Protein AF-A0A932LJU2-F1 (afdb_monomer)

Radius of gyration: 35.84 Å; Cα contacts (8 Å, |Δi|>4): 52; chains: 1; bounding box: 88×57×82 Å

pLDDT: mean 80.34, std 20.14, range [32.31, 98.06]

Nearest PDB structures (foldseek):
  8qbr-assembly1_A  TM=5.226E-01  e=3.473E+00  Nostoc punctiforme

Sequence (160 aa):
MRRYLILLACACLIPQLGCTERQPVEQRTRDVESSGEQVRREAGEAAEATDRYVAEKSEEFKADLKRKLDELDVSIEKLKARAHELKEEARPEWERQMARLDEARQRARQELAELRSASREAWQDAKPSLDAAWENVRQAYDDAAKHFEGTPSDKPNRAP

Secondary structure (DSSP, 8-state):
------------------------HHHHHHHHHHHHHHHHHHHHHHHHHHHHHHHHHHHHHHHHHHHHHHHHHHHHHHHHHGGGGS-TTTHHHHHHHHHHHHHHHHHHHHHHHHTTT--HHHHHHHHHHHHHHHHHHHHHHHHHHGGGS-----------

Mean predicted aligned error: 13.02 Å

Foldseek 3Di:
DDDDDDDDDDDPDDDDDDDDPDDPPVVVVVVVVVVVVVVVVVVVVVVVVVQVVLVVVLVVVLVVVVVVLVVVVVVLVVLVVCLVVFDPVCNVVLVVLSVQLVVLSVVLVVLSVVCPPDGSVRSVVSVVVSVVSVVSNVVSSVSSCCSVPPDDDDDPPPDD

Solvent-accessible surface area (backbone atoms only — not comparable to full-atom values): 9596 Å² total; per-residue (Å²): 140,82,75,94,80,79,93,80,85,86,85,78,89,79,82,93,82,78,93,72,87,75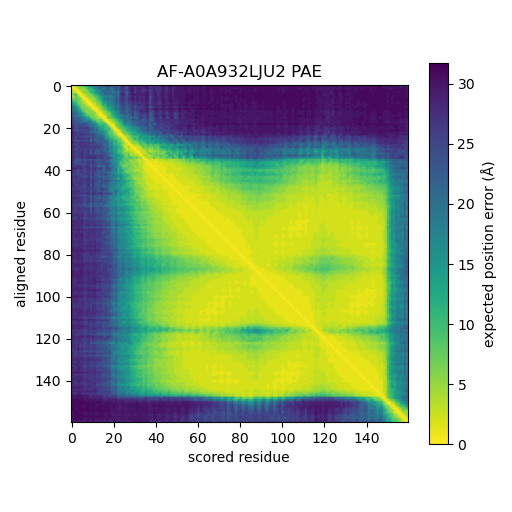,69,59,70,74,57,58,53,51,54,52,50,52,49,50,52,48,52,53,48,54,52,48,54,53,50,52,51,50,49,52,51,52,53,52,54,49,52,52,51,53,53,51,51,52,51,52,54,57,54,46,52,57,51,50,52,54,54,60,70,47,54,80,77,50,54,79,87,51,44,68,58,42,52,52,28,48,52,51,24,50,53,30,45,52,52,35,54,48,55,54,58,71,52,72,79,49,53,72,67,56,43,66,70,42,47,64,56,49,53,50,31,47,50,48,25,52,49,28,45,53,59,37,49,46,78,79,48,88,78,83,86,80,78,81,80,79,73,133

Structure (mmCIF, N/CA/C/O backbone):
data_AF-A0A932LJU2-F1
#
_entry.id   AF-A0A932LJU2-F1
#
loop_
_atom_site.group_PDB
_atom_site.id
_atom_site.type_symbol
_atom_site.label_atom_id
_atom_site.label_alt_id
_atom_site.label_comp_id
_atom_site.label_asym_id
_atom_site.label_entity_id
_atom_site.label_seq_id
_atom_site.pdbx_PDB_ins_code
_atom_site.Cartn_x
_atom_site.Cartn_y
_atom_site.Cartn_z
_atom_site.occupancy
_atom_site.B_iso_or_equiv
_atom_site.auth_seq_id
_atom_site.auth_comp_id
_atom_site.auth_asym_id
_atom_site.auth_atom_id
_atom_site.pdbx_PDB_model_num
ATOM 1 N N . MET A 1 1 ? 60.980 -47.407 -43.918 1.00 44.72 1 MET A N 1
ATOM 2 C CA . MET A 1 1 ? 61.305 -47.748 -45.327 1.00 44.72 1 MET A CA 1
ATOM 3 C C . MET A 1 1 ? 60.252 -47.071 -46.203 1.00 44.72 1 MET A C 1
ATOM 5 O O . MET A 1 1 ? 59.096 -47.367 -45.987 1.00 44.72 1 MET A O 1
ATOM 9 N N . ARG A 1 2 ? 60.503 -46.118 -47.105 1.00 45.81 2 ARG A N 1
ATOM 10 C CA . ARG A 1 2 ? 61.692 -45.740 -47.878 1.00 45.81 2 ARG A CA 1
ATOM 11 C C . ARG A 1 2 ? 61.738 -44.202 -48.061 1.00 45.81 2 ARG A C 1
ATOM 13 O O . ARG A 1 2 ? 60.812 -43.645 -48.625 1.00 45.81 2 ARG A O 1
ATOM 20 N N . ARG A 1 3 ? 62.877 -43.609 -47.668 1.00 46.66 3 ARG A N 1
ATOM 21 C CA . ARG A 1 3 ? 63.665 -42.607 -48.424 1.00 46.66 3 ARG A CA 1
ATOM 22 C C . ARG A 1 3 ? 62.986 -41.243 -48.662 1.00 46.66 3 ARG A C 1
ATOM 24 O O . ARG A 1 3 ? 62.366 -41.031 -49.688 1.00 46.66 3 ARG A O 1
ATOM 31 N N . TYR A 1 4 ? 63.078 -40.299 -47.724 1.00 50.34 4 TYR A N 1
ATOM 32 C CA . TYR A 1 4 ? 64.153 -39.284 -47.713 1.00 50.34 4 TYR A CA 1
ATOM 33 C C . TYR A 1 4 ? 65.395 -39.637 -48.542 1.00 50.34 4 TYR A C 1
ATOM 35 O O . TYR A 1 4 ? 66.152 -40.527 -48.163 1.00 50.34 4 TYR A O 1
ATOM 43 N N . LEU A 1 5 ? 65.546 -38.943 -49.672 1.00 47.66 5 LEU A N 1
ATOM 44 C CA . LEU A 1 5 ? 66.719 -38.771 -50.549 1.00 47.66 5 LEU A CA 1
ATOM 45 C C . LEU A 1 5 ? 66.115 -38.172 -51.835 1.00 47.66 5 LEU A C 1
ATOM 47 O O . LEU A 1 5 ? 65.472 -38.890 -52.585 1.00 47.66 5 LEU A O 1
ATOM 51 N N . ILE A 1 6 ? 66.158 -36.870 -52.107 1.00 51.06 6 ILE A N 1
ATOM 52 C CA . ILE A 1 6 ? 67.366 -36.079 -52.339 1.00 51.06 6 ILE A CA 1
ATOM 53 C C . ILE A 1 6 ? 67.025 -34.595 -52.123 1.00 51.06 6 ILE A C 1
ATOM 55 O O . ILE A 1 6 ? 66.173 -34.022 -52.795 1.00 51.06 6 ILE A O 1
ATOM 59 N N . LEU A 1 7 ? 67.735 -33.996 -51.170 1.00 46.72 7 LEU A N 1
ATOM 60 C CA . LEU A 1 7 ? 68.087 -32.583 -51.151 1.00 46.72 7 LEU A CA 1
ATOM 61 C C . LEU A 1 7 ? 68.984 -32.290 -52.359 1.00 46.72 7 LEU A C 1
ATOM 63 O O . LEU A 1 7 ? 70.039 -32.911 -52.465 1.00 46.72 7 LEU A O 1
ATOM 67 N N . LEU A 1 8 ? 68.628 -31.323 -53.208 1.00 48.16 8 LEU A N 1
ATOM 68 C CA . LEU A 1 8 ? 69.620 -30.505 -53.917 1.00 48.16 8 LEU A CA 1
ATOM 69 C C . LEU A 1 8 ? 68.994 -29.207 -54.453 1.00 48.16 8 LEU A C 1
ATOM 71 O O . LEU A 1 8 ? 68.360 -29.171 -55.498 1.00 48.16 8 LEU A O 1
ATOM 75 N N . ALA A 1 9 ? 69.232 -28.152 -53.672 1.00 51.56 9 ALA A N 1
ATOM 76 C CA . ALA A 1 9 ? 69.546 -26.796 -54.112 1.00 51.56 9 ALA A CA 1
ATOM 77 C C . ALA A 1 9 ? 68.526 -26.033 -54.980 1.00 51.56 9 ALA A C 1
ATOM 79 O O . ALA A 1 9 ? 68.681 -25.905 -56.187 1.00 51.56 9 ALA A O 1
ATOM 80 N N . CYS A 1 10 ? 67.630 -25.309 -54.310 1.00 43.12 10 CYS A N 1
ATOM 81 C CA . CYS A 1 10 ? 67.445 -23.896 -54.640 1.00 43.12 10 CYS A CA 1
ATOM 82 C C . CYS A 1 10 ? 67.493 -23.104 -53.332 1.00 43.12 10 CYS A C 1
ATOM 84 O O . CYS A 1 10 ? 66.494 -22.886 -52.651 1.00 43.12 10 CYS A O 1
ATOM 86 N N . ALA A 1 11 ? 68.719 -22.776 -52.932 1.00 53.53 11 ALA A N 1
ATOM 87 C CA . ALA A 1 11 ? 68.999 -21.877 -51.833 1.00 53.53 11 ALA A CA 1
ATOM 88 C C . ALA A 1 11 ? 68.601 -20.451 -52.242 1.00 53.53 11 ALA A C 1
ATOM 90 O O . ALA A 1 11 ? 69.363 -19.759 -52.908 1.00 53.53 11 ALA A O 1
ATOM 91 N N . CYS A 1 12 ? 67.426 -20.004 -51.808 1.00 45.47 12 CYS A N 1
ATOM 92 C CA . CYS A 1 12 ? 67.188 -18.594 -51.520 1.00 45.47 12 CYS A CA 1
ATOM 93 C C . CYS A 1 12 ? 67.021 -18.459 -50.005 1.00 45.47 12 CYS A C 1
ATOM 95 O O . CYS A 1 12 ? 65.937 -18.609 -49.450 1.00 45.47 12 CYS A O 1
ATOM 97 N N . LEU A 1 13 ? 68.152 -18.222 -49.344 1.00 58.72 13 LEU A N 1
ATOM 98 C CA . LEU A 1 13 ? 68.242 -17.668 -47.999 1.00 58.72 13 LEU A CA 1
ATOM 99 C C . LEU A 1 13 ? 67.616 -16.266 -47.982 1.00 58.72 13 LEU A C 1
ATOM 101 O O . LEU A 1 13 ? 68.233 -15.362 -48.533 1.00 58.72 13 LEU A O 1
ATOM 105 N N . ILE A 1 14 ? 66.479 -16.075 -47.303 1.00 63.41 14 ILE A N 1
ATOM 106 C CA . ILE A 1 14 ? 66.137 -14.842 -46.558 1.00 63.41 14 ILE A CA 1
ATOM 107 C C . ILE A 1 14 ? 65.363 -15.269 -45.281 1.00 63.41 14 ILE A C 1
ATOM 109 O O . ILE A 1 14 ? 64.568 -16.208 -45.355 1.00 63.41 14 ILE A O 1
ATOM 113 N N . PRO A 1 15 ? 65.646 -14.683 -44.097 1.00 47.41 15 PRO A N 1
ATOM 114 C CA . PRO A 1 15 ? 65.428 -15.305 -42.791 1.00 47.41 15 PRO A CA 1
ATOM 115 C C . PRO A 1 15 ? 64.043 -15.039 -42.169 1.00 47.41 15 PRO A C 1
ATOM 117 O O . PRO A 1 15 ? 63.260 -14.221 -42.637 1.00 47.41 15 PRO A O 1
ATOM 120 N N . GLN A 1 16 ? 63.783 -15.763 -41.077 1.00 64.19 16 GLN A N 1
ATOM 121 C CA . GLN A 1 16 ? 62.634 -15.697 -40.165 1.00 64.19 16 GLN A CA 1
ATOM 122 C C . GLN A 1 16 ? 62.130 -14.276 -39.852 1.00 64.19 16 GLN A C 1
ATOM 124 O O . GLN A 1 16 ? 62.909 -13.461 -39.366 1.00 64.19 16 GLN A O 1
ATOM 129 N N . LEU A 1 17 ? 60.819 -14.044 -40.013 1.00 54.31 17 LEU A N 1
ATOM 130 C CA . LEU A 1 17 ? 59.936 -13.301 -39.093 1.00 54.31 17 LEU A CA 1
ATOM 131 C C . LEU A 1 17 ? 58.520 -13.214 -39.691 1.00 54.31 17 LEU A C 1
ATOM 133 O O . LEU A 1 17 ? 58.327 -12.633 -40.753 1.00 54.31 17 LEU A O 1
ATOM 137 N N . GLY A 1 18 ? 57.526 -13.734 -38.968 1.00 42.31 18 GLY A N 1
ATOM 138 C CA . GLY A 1 18 ? 56.131 -13.320 -39.134 1.00 42.31 18 GLY A CA 1
ATOM 139 C C . GLY A 1 18 ? 55.165 -14.408 -39.593 1.00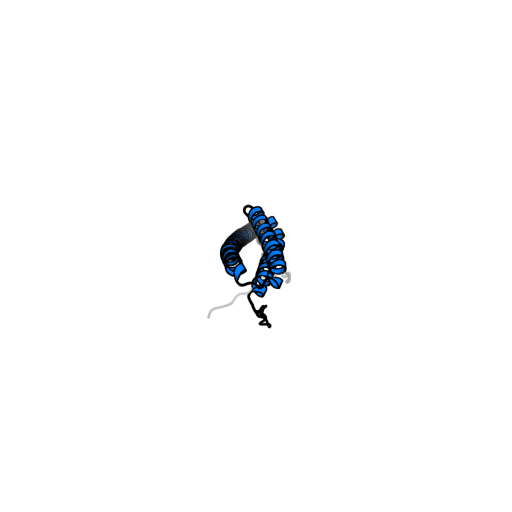 42.31 18 GLY A C 1
ATOM 140 O O . GLY A 1 18 ? 54.862 -14.533 -40.775 1.00 42.31 18 GLY A O 1
ATOM 141 N N . CYS A 1 19 ? 54.577 -15.113 -38.626 1.00 56.75 19 CYS A N 1
ATOM 142 C CA . CYS A 1 19 ? 53.225 -15.639 -38.772 1.00 56.75 19 CYS A CA 1
ATOM 143 C C . CYS A 1 19 ? 52.280 -14.478 -39.103 1.00 56.75 19 CYS A C 1
ATOM 145 O O . CYS A 1 19 ? 52.224 -13.516 -38.340 1.00 56.75 19 CYS A O 1
ATOM 147 N N . THR A 1 20 ? 51.528 -14.564 -40.194 1.00 47.41 20 THR A N 1
ATOM 148 C CA . THR A 1 20 ? 50.127 -14.122 -40.291 1.00 47.41 20 THR A CA 1
ATOM 149 C C . THR A 1 20 ? 49.687 -14.368 -41.722 1.00 47.41 20 THR A C 1
ATOM 151 O O . THR A 1 20 ? 50.000 -13.608 -42.639 1.00 47.41 20 THR A O 1
ATOM 154 N N . GLU A 1 21 ? 48.944 -15.453 -41.894 1.00 50.19 21 GLU A N 1
ATOM 155 C CA . GLU A 1 21 ? 48.053 -15.648 -43.025 1.00 50.19 21 GLU A CA 1
ATOM 156 C C . GLU A 1 21 ? 47.023 -14.513 -42.966 1.00 50.19 21 GLU A C 1
ATOM 158 O O . GLU A 1 21 ? 46.119 -14.500 -42.128 1.00 50.19 21 GLU A O 1
ATOM 163 N N . ARG A 1 22 ? 47.236 -13.458 -43.760 1.00 47.72 22 ARG A N 1
ATOM 164 C CA . ARG A 1 22 ? 46.257 -12.378 -43.886 1.00 47.72 22 ARG A CA 1
ATOM 165 C C . ARG A 1 22 ? 45.064 -12.952 -44.637 1.00 47.72 22 ARG A C 1
ATOM 167 O O . ARG A 1 22 ? 45.113 -13.069 -45.859 1.00 47.72 22 ARG A O 1
ATOM 174 N N . GLN A 1 23 ? 44.002 -13.289 -43.908 1.00 54.16 23 GLN A N 1
ATOM 175 C CA . GLN A 1 23 ? 42.684 -13.450 -44.512 1.00 54.16 23 GLN A CA 1
ATOM 176 C C . GLN A 1 23 ? 42.362 -12.200 -45.353 1.00 54.16 23 GLN A C 1
ATOM 178 O O . GLN A 1 23 ? 42.738 -11.089 -44.948 1.00 54.16 23 GLN A O 1
ATOM 183 N N . PRO A 1 24 ? 41.700 -12.352 -46.514 1.00 47.56 24 PRO A N 1
ATOM 184 C CA . PRO A 1 24 ? 41.313 -11.228 -47.354 1.00 47.56 24 PRO A CA 1
ATOM 185 C C . PRO A 1 24 ? 40.567 -10.192 -46.511 1.00 47.56 24 PRO A C 1
ATOM 187 O O . PRO A 1 24 ? 39.624 -10.532 -45.794 1.00 47.56 24 PRO A O 1
ATOM 190 N N . VAL A 1 25 ? 40.991 -8.926 -46.592 1.00 51.12 25 VAL A N 1
ATOM 191 C CA . VAL A 1 25 ? 40.411 -7.803 -45.829 1.00 51.12 25 VAL A CA 1
ATOM 192 C C . VAL A 1 25 ? 38.886 -7.733 -46.001 1.00 51.12 25 VAL A C 1
ATOM 194 O O . VAL A 1 25 ? 38.197 -7.369 -45.060 1.00 51.12 25 VAL A O 1
ATOM 197 N N . GLU A 1 26 ? 38.368 -8.182 -47.147 1.00 44.31 26 GLU A N 1
ATOM 198 C CA . GLU A 1 26 ? 36.941 -8.221 -47.493 1.00 44.31 26 GLU A CA 1
ATOM 199 C C . GLU A 1 26 ? 36.108 -9.276 -46.727 1.00 44.31 26 GLU A C 1
ATOM 201 O O . GLU A 1 26 ? 34.915 -9.075 -46.504 1.00 44.31 26 GLU A O 1
ATOM 206 N N . GLN A 1 27 ? 36.710 -10.398 -46.301 1.00 49.69 27 GLN A N 1
ATOM 207 C CA . GLN A 1 27 ? 36.033 -11.396 -45.454 1.00 49.69 27 GLN A CA 1
ATOM 208 C C . GLN A 1 27 ? 36.001 -10.925 -43.996 1.00 49.69 27 GLN A C 1
ATOM 210 O O . GLN A 1 27 ? 34.947 -10.913 -43.367 1.00 49.69 27 GLN A O 1
ATOM 215 N N . ARG A 1 28 ? 37.129 -10.398 -43.502 1.00 47.28 28 ARG A N 1
ATOM 216 C CA . ARG A 1 28 ? 37.255 -9.885 -42.130 1.00 47.28 28 ARG A CA 1
ATOM 217 C C . ARG A 1 28 ? 36.329 -8.700 -41.840 1.00 47.28 28 ARG A C 1
ATOM 219 O O . ARG A 1 28 ? 35.858 -8.562 -40.716 1.00 47.28 28 ARG A O 1
ATOM 226 N N . THR A 1 29 ? 36.064 -7.839 -42.824 1.00 46.16 29 THR A N 1
ATOM 227 C CA . THR A 1 29 ? 35.109 -6.727 -42.673 1.00 46.16 29 THR A CA 1
ATOM 228 C C . THR A 1 29 ? 33.665 -7.210 -42.549 1.00 46.16 29 THR A C 1
ATOM 230 O O . THR A 1 29 ? 32.908 -6.641 -41.771 1.00 46.16 29 THR A O 1
ATOM 233 N N . ARG A 1 30 ? 33.301 -8.292 -43.247 1.00 51.38 30 ARG A N 1
ATOM 234 C CA . ARG A 1 30 ? 31.951 -8.876 -43.226 1.00 51.38 30 ARG A CA 1
ATOM 235 C C . ARG A 1 30 ? 31.664 -9.611 -41.909 1.00 51.38 30 ARG A C 1
ATOM 237 O O . ARG A 1 30 ? 30.550 -9.549 -41.393 1.00 51.38 30 ARG A O 1
ATOM 244 N N . ASP A 1 31 ? 32.685 -10.242 -41.332 1.00 56.75 31 ASP A N 1
ATOM 245 C CA . ASP A 1 31 ? 32.592 -10.923 -40.032 1.00 56.75 31 ASP A CA 1
ATOM 246 C C . ASP A 1 31 ? 32.448 -9.929 -38.865 1.00 56.75 31 ASP A C 1
ATOM 248 O O . ASP A 1 31 ? 31.709 -10.179 -37.918 1.00 56.75 31 ASP A O 1
ATOM 252 N N . VAL A 1 32 ? 33.110 -8.767 -38.935 1.00 63.62 32 VAL A N 1
ATOM 253 C CA . VAL A 1 32 ? 32.973 -7.699 -37.925 1.00 63.62 32 VAL A CA 1
ATOM 254 C C . VAL A 1 32 ? 31.624 -6.982 -38.035 1.00 63.62 32 VAL A C 1
ATOM 256 O O . VAL A 1 32 ? 31.024 -6.664 -37.010 1.00 63.62 32 VAL A O 1
ATOM 259 N N . GLU A 1 33 ? 31.128 -6.743 -39.250 1.00 60.47 33 GLU A N 1
ATOM 260 C CA . GLU A 1 33 ? 29.816 -6.123 -39.476 1.00 60.47 33 GLU A CA 1
ATOM 261 C C . GLU A 1 33 ? 28.672 -7.034 -39.001 1.00 60.47 33 GLU A C 1
ATOM 263 O O . GLU A 1 33 ? 27.856 -6.609 -38.183 1.00 60.47 33 GLU A O 1
ATOM 268 N N . SER A 1 34 ? 28.686 -8.314 -39.392 1.00 62.62 34 SER A N 1
ATOM 269 C CA . SER A 1 34 ? 27.702 -9.309 -38.933 1.00 62.62 34 SER A CA 1
ATOM 270 C C . SER A 1 34 ? 27.791 -9.597 -37.428 1.00 62.62 34 SER A C 1
ATOM 272 O O . SER A 1 34 ? 26.762 -9.740 -36.766 1.00 62.62 34 SER A O 1
ATOM 274 N N . SER A 1 35 ? 28.996 -9.595 -36.846 1.00 78.62 35 SER A N 1
ATOM 275 C CA . SER A 1 35 ? 29.179 -9.671 -35.390 1.00 78.62 35 SER A CA 1
ATOM 276 C C . SER A 1 35 ? 28.619 -8.431 -34.678 1.00 78.62 35 SER A C 1
ATOM 278 O O . SER A 1 35 ? 27.990 -8.554 -33.627 1.00 78.62 35 SER A O 1
ATOM 280 N N . GLY A 1 36 ? 28.779 -7.237 -35.257 1.00 85.44 36 GLY A N 1
ATOM 281 C CA . GLY A 1 36 ? 28.204 -6.002 -34.725 1.00 85.44 36 GLY A CA 1
ATOM 282 C C . GLY A 1 36 ? 26.673 -5.992 -34.754 1.00 85.44 36 GLY A C 1
ATOM 283 O O . GLY A 1 36 ? 26.046 -5.582 -33.776 1.00 85.44 36 GLY A O 1
ATOM 284 N N . GLU A 1 37 ? 26.060 -6.463 -35.841 1.00 85.31 37 GLU A N 1
ATOM 285 C CA . GLU A 1 37 ? 24.604 -6.633 -35.941 1.00 85.31 37 GLU A CA 1
ATOM 286 C C . GLU A 1 37 ? 24.077 -7.656 -34.931 1.00 85.31 37 GLU A C 1
ATOM 288 O O . GLU A 1 37 ? 23.071 -7.396 -34.267 1.00 85.31 37 GLU A O 1
ATOM 293 N N . GLN A 1 38 ? 24.781 -8.778 -34.754 1.00 85.38 38 GLN A N 1
ATOM 294 C CA . GLN A 1 38 ? 24.422 -9.795 -33.768 1.00 85.38 38 GLN A CA 1
ATOM 295 C C . GLN A 1 38 ? 24.451 -9.235 -32.342 1.00 85.38 38 GLN A C 1
ATOM 297 O O . GLN A 1 38 ? 23.475 -9.392 -31.614 1.00 85.38 38 GLN A O 1
ATOM 302 N N . VAL A 1 39 ? 25.509 -8.514 -31.958 1.00 87.88 39 VAL A N 1
ATOM 303 C CA . VAL A 1 39 ? 25.594 -7.886 -30.628 1.00 87.88 39 VAL A CA 1
ATOM 304 C C . VAL A 1 39 ? 24.470 -6.870 -30.420 1.00 87.88 39 VAL A C 1
ATOM 306 O O . VAL A 1 39 ? 23.873 -6.830 -29.348 1.00 87.88 39 VAL A O 1
ATOM 309 N N . ARG A 1 40 ? 24.140 -6.054 -31.432 1.00 89.31 40 ARG A N 1
ATOM 310 C CA . ARG A 1 40 ? 23.022 -5.095 -31.342 1.00 89.31 40 ARG A CA 1
ATOM 311 C C . ARG A 1 40 ? 21.681 -5.797 -31.173 1.00 89.31 40 ARG A C 1
ATOM 313 O O . ARG A 1 40 ? 20.853 -5.332 -30.393 1.00 89.31 40 ARG A O 1
ATOM 320 N N . ARG A 1 41 ? 21.476 -6.900 -31.891 1.00 92.44 41 ARG A N 1
ATOM 321 C CA . ARG A 1 41 ? 20.269 -7.716 -31.794 1.00 92.44 41 ARG A CA 1
ATOM 322 C C . ARG A 1 41 ? 20.146 -8.360 -30.418 1.00 92.44 41 ARG A C 1
ATOM 324 O O . ARG A 1 41 ? 19.122 -8.181 -29.773 1.00 92.44 41 ARG A O 1
ATOM 331 N N . GLU A 1 42 ? 21.187 -9.043 -29.953 1.00 91.56 42 GLU A N 1
ATOM 332 C CA . GLU A 1 42 ? 21.211 -9.671 -28.627 1.00 91.56 42 GLU A CA 1
ATOM 333 C C . GLU A 1 42 ? 21.019 -8.629 -27.515 1.00 91.56 42 GLU A C 1
ATOM 335 O O . GLU A 1 42 ? 20.258 -8.859 -26.577 1.00 91.56 42 GLU A O 1
ATOM 340 N N . ALA A 1 43 ? 21.631 -7.445 -27.644 1.00 91.50 43 ALA A N 1
ATOM 341 C CA . ALA A 1 43 ? 21.418 -6.339 -26.713 1.00 91.50 43 ALA A CA 1
ATOM 342 C C . ALA A 1 43 ? 19.959 -5.842 -26.712 1.00 91.50 43 ALA A C 1
ATOM 344 O O . ALA A 1 43 ? 19.412 -5.570 -25.643 1.00 91.50 43 ALA A O 1
ATOM 345 N N . GLY A 1 44 ? 19.319 -5.749 -27.884 1.00 94.50 44 GLY A N 1
ATOM 346 C CA . GLY A 1 44 ? 17.899 -5.405 -28.010 1.00 94.50 44 GLY A CA 1
ATOM 347 C C . GLY A 1 44 ? 16.984 -6.457 -27.381 1.00 94.50 44 GLY A C 1
ATOM 348 O O . GLY A 1 44 ? 16.146 -6.124 -26.548 1.00 94.50 44 GLY A O 1
ATOM 349 N N . GLU A 1 45 ? 17.202 -7.735 -27.693 1.00 92.88 45 GLU A N 1
ATOM 350 C CA . GLU A 1 45 ? 16.438 -8.856 -27.128 1.00 92.88 45 GLU A CA 1
ATOM 351 C C . GLU A 1 45 ? 16.580 -8.926 -25.595 1.00 92.88 45 GLU A C 1
ATOM 353 O O . GLU A 1 45 ? 15.599 -9.166 -24.885 1.00 92.88 45 GLU A O 1
ATOM 358 N N . ALA A 1 46 ? 17.777 -8.658 -25.061 1.00 91.94 46 ALA A N 1
ATOM 359 C CA . ALA A 1 46 ? 18.022 -8.585 -23.621 1.00 91.94 46 ALA A CA 1
ATOM 360 C C . ALA A 1 46 ? 17.302 -7.395 -22.954 1.00 91.94 46 ALA A C 1
ATOM 362 O O . ALA A 1 46 ? 16.742 -7.541 -21.858 1.00 91.94 46 ALA A O 1
ATOM 363 N N . ALA A 1 47 ? 17.270 -6.230 -23.610 1.00 92.75 47 ALA A N 1
ATOM 364 C CA . ALA A 1 47 ? 16.512 -5.072 -23.137 1.00 92.75 47 ALA A CA 1
ATOM 365 C C . ALA A 1 47 ? 15.001 -5.364 -23.116 1.00 92.75 47 ALA A C 1
ATOM 367 O O . ALA A 1 47 ? 14.349 -5.167 -22.089 1.00 92.75 47 ALA A O 1
ATOM 368 N N . GLU A 1 48 ? 14.466 -5.947 -24.192 1.00 91.31 48 GLU A N 1
ATOM 369 C CA . GLU A 1 48 ? 13.060 -6.352 -24.304 1.00 91.31 48 GLU A CA 1
ATOM 370 C C . GLU A 1 48 ? 12.668 -7.452 -23.304 1.00 91.31 48 GLU A C 1
ATOM 372 O O . GLU A 1 48 ? 11.546 -7.484 -22.790 1.00 91.31 48 GLU A O 1
ATOM 377 N N . ALA A 1 49 ? 13.569 -8.392 -23.010 1.00 93.88 49 ALA A N 1
ATOM 378 C CA . ALA A 1 49 ? 13.352 -9.394 -21.968 1.00 93.88 49 ALA A CA 1
ATOM 379 C C . ALA A 1 49 ? 13.243 -8.739 -20.582 1.00 93.88 49 ALA A C 1
ATOM 381 O O . ALA A 1 49 ? 12.351 -9.076 -19.803 1.00 93.88 49 ALA A O 1
ATOM 382 N N . THR A 1 50 ? 14.091 -7.747 -20.306 1.00 91.69 50 THR A N 1
ATOM 383 C CA . THR A 1 50 ? 14.028 -6.965 -19.065 1.00 91.69 50 THR A CA 1
ATOM 384 C C . THR A 1 50 ? 12.753 -6.115 -19.006 1.00 91.69 50 THR A C 1
ATOM 386 O O . THR A 1 50 ? 12.172 -5.955 -17.938 1.00 91.69 50 THR A O 1
ATOM 389 N N . ASP A 1 51 ? 12.282 -5.576 -20.137 1.00 90.19 51 ASP A N 1
ATOM 390 C CA . ASP A 1 51 ? 11.010 -4.829 -20.256 1.00 90.19 51 ASP A CA 1
ATOM 391 C C . ASP A 1 51 ? 9.837 -5.686 -19.830 1.00 90.19 51 ASP A C 1
ATOM 393 O O . ASP A 1 51 ? 9.080 -5.319 -18.930 1.00 90.19 51 ASP A O 1
ATOM 397 N N . ARG A 1 52 ? 9.750 -6.873 -20.429 1.00 91.06 52 ARG A N 1
ATOM 398 C CA . ARG A 1 52 ? 8.711 -7.848 -20.116 1.00 91.06 52 ARG A CA 1
ATOM 399 C C . ARG A 1 52 ? 8.761 -8.273 -18.656 1.00 91.06 52 ARG A C 1
ATOM 401 O O . ARG A 1 52 ? 7.718 -8.305 -18.015 1.00 91.06 52 ARG A O 1
ATOM 408 N N . TYR A 1 53 ? 9.953 -8.523 -18.117 1.00 90.31 53 TYR A N 1
ATOM 409 C CA . TYR A 1 53 ? 10.110 -8.885 -16.710 1.00 90.31 53 TYR A CA 1
ATOM 410 C C . TYR A 1 53 ? 9.632 -7.773 -15.765 1.00 90.31 53 TYR A C 1
ATOM 412 O O . TYR A 1 53 ? 8.884 -8.039 -14.827 1.00 90.31 53 TYR A O 1
ATOM 420 N N . VAL A 1 54 ? 10.021 -6.515 -16.006 1.00 91.62 54 VAL A N 1
ATOM 421 C CA . VAL A 1 54 ? 9.579 -5.399 -15.154 1.00 91.62 54 VAL A CA 1
ATOM 422 C C . VAL A 1 54 ? 8.073 -5.164 -15.284 1.00 91.62 54 VAL A C 1
ATOM 424 O O . VAL A 1 54 ? 7.428 -4.905 -14.271 1.00 91.62 54 VAL A O 1
ATOM 427 N N . ALA A 1 55 ? 7.505 -5.290 -16.487 1.00 91.06 55 ALA A N 1
ATOM 428 C CA . ALA A 1 55 ? 6.062 -5.194 -16.699 1.00 91.06 55 ALA A CA 1
ATOM 429 C C . ALA A 1 55 ? 5.297 -6.306 -15.960 1.00 91.06 55 ALA A C 1
ATOM 431 O O . ALA A 1 55 ? 4.328 -6.026 -15.266 1.00 91.06 55 ALA A O 1
ATOM 432 N N . GLU A 1 56 ? 5.758 -7.556 -16.032 1.00 92.50 56 GLU A N 1
ATOM 433 C CA . GLU A 1 56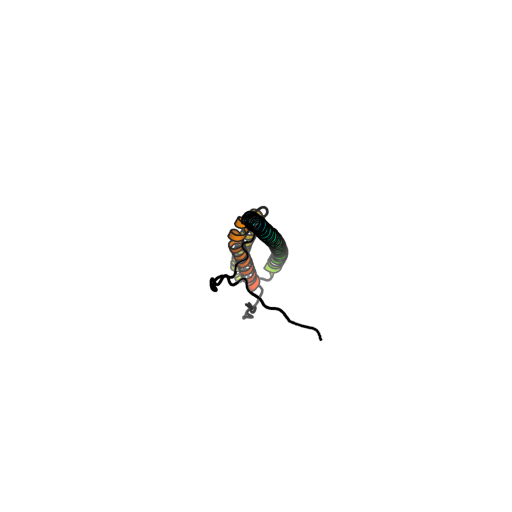 ? 5.159 -8.667 -15.283 1.00 92.50 56 GLU A CA 1
ATOM 434 C C . GLU A 1 56 ? 5.194 -8.401 -13.770 1.00 92.50 56 GLU A C 1
ATOM 436 O O . GLU A 1 56 ? 4.167 -8.474 -13.093 1.00 92.50 56 GLU A O 1
ATOM 441 N N . LYS A 1 57 ? 6.361 -8.018 -13.236 1.00 93.62 57 LYS A N 1
ATOM 442 C CA . LYS A 1 57 ? 6.529 -7.781 -11.796 1.00 93.62 57 LYS A CA 1
ATOM 443 C C . LYS A 1 57 ? 5.789 -6.552 -11.288 1.00 93.62 57 LYS A C 1
ATOM 445 O O . LYS A 1 57 ? 5.365 -6.544 -10.131 1.00 93.62 57 LYS A O 1
ATOM 450 N N . SER A 1 58 ? 5.607 -5.529 -12.118 1.00 93.56 58 SER A N 1
ATOM 451 C CA . SER A 1 58 ? 4.793 -4.374 -11.744 1.00 93.56 58 SER A CA 1
ATOM 452 C C . SER A 1 58 ? 3.310 -4.732 -11.663 1.00 93.56 58 SER A C 1
ATOM 454 O O . SER A 1 58 ? 2.652 -4.355 -10.695 1.00 93.56 58 SER A O 1
ATOM 456 N N . GLU A 1 59 ? 2.782 -5.505 -12.616 1.00 93.25 59 GLU A N 1
ATOM 457 C CA . GLU A 1 59 ? 1.391 -5.967 -12.573 1.00 93.25 59 GLU A CA 1
ATOM 458 C C . GLU A 1 59 ? 1.128 -6.895 -11.380 1.00 93.25 59 GLU A C 1
ATOM 460 O O . GLU A 1 59 ? 0.136 -6.706 -10.673 1.00 93.25 59 GLU A O 1
ATOM 465 N N . GLU A 1 60 ? 2.035 -7.836 -11.094 1.00 94.38 60 GLU A N 1
ATOM 466 C CA . GLU A 1 60 ? 1.956 -8.697 -9.904 1.00 94.38 60 GLU A CA 1
ATOM 467 C C . GLU A 1 60 ? 1.891 -7.872 -8.615 1.00 94.38 60 GLU A C 1
ATOM 469 O O . GLU A 1 60 ? 1.019 -8.095 -7.772 1.00 94.38 60 GLU A O 1
ATOM 474 N N . PHE A 1 61 ? 2.775 -6.880 -8.474 1.00 93.94 61 PHE A N 1
ATOM 475 C CA . PHE A 1 61 ? 2.780 -6.001 -7.310 1.00 93.94 61 PHE A CA 1
ATOM 476 C C . PHE A 1 61 ? 1.469 -5.214 -7.194 1.00 93.94 61 PHE A C 1
ATOM 478 O O . PHE A 1 61 ? 0.881 -5.148 -6.113 1.00 93.94 61 PHE A O 1
ATOM 485 N N . LYS A 1 62 ? 0.990 -4.612 -8.293 1.00 93.81 62 LYS A N 1
ATOM 486 C CA . LYS A 1 62 ? -0.260 -3.835 -8.302 1.00 93.81 62 LYS A CA 1
ATOM 487 C C . LYS A 1 62 ? -1.456 -4.702 -7.909 1.00 93.81 62 LYS A C 1
ATOM 489 O O . LYS A 1 62 ? -2.302 -4.261 -7.127 1.00 93.81 62 LYS A O 1
ATOM 494 N N . ALA A 1 63 ? -1.518 -5.932 -8.416 1.00 95.25 63 ALA A N 1
ATOM 495 C CA . ALA A 1 63 ? -2.560 -6.891 -8.073 1.00 95.25 63 ALA A CA 1
ATOM 496 C C . ALA A 1 63 ? -2.497 -7.305 -6.594 1.00 95.25 63 ALA A C 1
ATOM 498 O O . ALA A 1 63 ? -3.526 -7.313 -5.914 1.00 95.25 63 ALA A O 1
ATOM 499 N N . ASP A 1 64 ? -1.300 -7.594 -6.077 1.00 95.69 64 ASP A N 1
ATOM 500 C CA . ASP A 1 64 ? -1.099 -7.951 -4.672 1.00 95.69 64 ASP A CA 1
ATOM 501 C C . ASP A 1 64 ? -1.487 -6.807 -3.727 1.00 95.69 64 ASP A C 1
ATOM 503 O O . ASP A 1 64 ? -2.228 -7.016 -2.764 1.00 95.69 64 ASP A O 1
ATOM 507 N N . LEU A 1 65 ? -1.061 -5.578 -4.028 1.00 95.38 65 LEU A N 1
ATOM 508 C CA . LEU A 1 65 ? -1.419 -4.418 -3.221 1.00 95.38 65 LEU A CA 1
ATOM 509 C C . LEU A 1 65 ? -2.922 -4.134 -3.269 1.00 95.38 65 LEU A C 1
ATOM 511 O O . LEU A 1 65 ? -3.524 -3.850 -2.233 1.00 95.38 65 LEU A O 1
ATOM 515 N N . LYS A 1 66 ? -3.554 -4.260 -4.443 1.00 96.31 66 LYS A N 1
ATOM 516 C CA . LYS A 1 66 ? -5.011 -4.149 -4.559 1.00 96.31 66 LYS A CA 1
ATOM 517 C C . LYS A 1 66 ? -5.713 -5.153 -3.644 1.00 96.31 66 LYS A C 1
ATOM 519 O O . LYS A 1 66 ? -6.605 -4.763 -2.895 1.00 96.31 66 LYS A O 1
ATOM 524 N N . ARG A 1 67 ? -5.297 -6.422 -3.682 1.00 98.06 67 ARG A N 1
ATOM 525 C CA . ARG A 1 67 ? -5.852 -7.474 -2.822 1.00 98.06 67 ARG A CA 1
ATOM 526 C C . ARG A 1 67 ? -5.692 -7.122 -1.343 1.00 98.06 67 ARG A C 1
ATOM 528 O O . ARG A 1 67 ? -6.664 -7.199 -0.601 1.00 98.06 67 ARG A O 1
ATOM 535 N N . LYS A 1 68 ? -4.505 -6.678 -0.926 1.00 96.88 68 LYS A N 1
ATOM 536 C CA . LYS A 1 68 ? -4.232 -6.255 0.457 1.00 96.88 68 LYS A CA 1
ATOM 537 C C . LYS A 1 68 ? -5.104 -5.077 0.906 1.00 96.88 68 LYS A C 1
ATOM 539 O O . LYS A 1 68 ? -5.580 -5.079 2.036 1.00 96.88 68 LYS A O 1
ATOM 544 N N . LEU A 1 69 ? -5.343 -4.091 0.039 1.00 97.00 69 LEU A N 1
ATOM 545 C CA . LEU A 1 69 ? -6.251 -2.970 0.324 1.00 97.00 69 LEU A CA 1
ATOM 546 C C . LEU A 1 69 ? -7.711 -3.429 0.456 1.00 97.00 69 LEU A C 1
ATOM 548 O O . LEU A 1 69 ? -8.440 -2.922 1.304 1.00 97.00 69 LEU A O 1
ATOM 552 N N . ASP A 1 70 ? -8.136 -4.402 -0.347 1.00 97.31 70 ASP A N 1
ATOM 553 C CA . ASP A 1 70 ? -9.487 -4.959 -0.263 1.00 97.31 70 ASP A CA 1
ATOM 554 C C . ASP A 1 70 ? -9.652 -5.844 1.003 1.00 97.31 70 ASP A C 1
ATOM 556 O O . ASP A 1 70 ? -10.685 -5.797 1.671 1.00 97.31 70 ASP A O 1
ATOM 560 N N . GLU A 1 71 ? -8.616 -6.583 1.416 1.00 96.88 71 GLU A N 1
ATOM 561 C CA . GLU A 1 71 ? -8.570 -7.312 2.701 1.00 96.88 71 GLU A CA 1
ATOM 562 C C . GLU A 1 71 ? -8.559 -6.371 3.917 1.00 96.88 71 GLU A C 1
ATOM 564 O O . GLU A 1 71 ? -9.189 -6.646 4.949 1.00 96.88 71 GLU A O 1
ATOM 569 N N . LEU A 1 72 ? -7.863 -5.240 3.797 1.00 97.56 72 LEU A N 1
ATOM 570 C CA . LEU A 1 72 ? -7.848 -4.192 4.807 1.00 97.56 72 LEU A CA 1
ATOM 571 C C . LEU A 1 72 ? -9.250 -3.623 5.034 1.00 97.56 72 LEU A C 1
ATOM 573 O O . LEU A 1 72 ? -9.625 -3.426 6.185 1.00 97.56 72 LEU A O 1
ATOM 577 N N . ASP A 1 73 ? -10.041 -3.401 3.980 1.00 97.12 73 ASP A N 1
ATOM 578 C CA . ASP A 1 73 ? -11.412 -2.893 4.119 1.00 97.12 73 ASP A CA 1
ATOM 579 C C . ASP A 1 73 ? -12.266 -3.810 4.994 1.00 97.12 73 ASP A C 1
ATOM 581 O O . ASP A 1 73 ? -12.936 -3.349 5.917 1.00 97.12 73 ASP A O 1
ATOM 585 N N . VAL A 1 74 ? -12.176 -5.122 4.774 1.00 97.75 74 VAL A N 1
ATOM 586 C CA . VAL A 1 74 ? -12.871 -6.111 5.609 1.00 97.75 74 VAL A CA 1
ATOM 587 C C . VAL A 1 74 ? -12.401 -6.030 7.065 1.00 97.75 74 VAL A C 1
ATOM 589 O O . VAL A 1 74 ? -13.204 -6.148 7.993 1.00 97.75 74 VAL A O 1
ATOM 592 N N . SER A 1 75 ? -11.104 -5.829 7.284 1.00 95.00 75 SER A N 1
ATOM 593 C CA . SER A 1 75 ? -10.516 -5.730 8.624 1.00 95.00 75 SER A CA 1
ATOM 594 C C . SER A 1 75 ? -10.923 -4.436 9.339 1.00 95.00 75 SER A C 1
ATOM 596 O O . SER A 1 75 ? -11.233 -4.458 10.530 1.00 95.00 75 SER A O 1
ATOM 598 N N . ILE A 1 76 ? -11.021 -3.328 8.604 1.00 95.38 76 ILE A N 1
ATOM 599 C CA . ILE A 1 76 ? -11.545 -2.046 9.082 1.00 95.38 76 ILE A CA 1
ATOM 600 C C . ILE A 1 76 ? -13.000 -2.186 9.530 1.00 95.38 76 ILE A C 1
ATOM 602 O O . ILE A 1 76 ? -13.348 -1.723 10.615 1.00 95.38 76 ILE A O 1
ATOM 606 N N . GLU A 1 77 ? -13.849 -2.852 8.745 1.00 96.94 77 GLU A N 1
ATOM 607 C CA . GLU A 1 77 ? -15.249 -3.056 9.131 1.00 96.94 77 GLU A CA 1
ATOM 608 C C . GLU A 1 77 ? -15.374 -3.927 10.390 1.00 96.94 77 GLU A C 1
ATOM 610 O O . GLU A 1 77 ? -16.197 -3.641 11.262 1.00 96.94 77 GLU A O 1
ATOM 615 N N . LYS A 1 78 ? -14.495 -4.923 10.566 1.00 94.31 78 LYS A N 1
ATOM 616 C CA . LYS A 1 78 ? -14.413 -5.695 11.818 1.00 94.31 78 LYS A CA 1
ATOM 617 C C . LYS A 1 78 ? -14.005 -4.825 13.011 1.00 94.31 78 LYS A C 1
ATOM 619 O O . LYS A 1 78 ? -14.616 -4.946 14.070 1.00 94.31 78 LYS A O 1
ATOM 624 N N . LEU A 1 79 ? -13.009 -3.948 12.858 1.00 92.81 79 LEU A N 1
ATOM 625 C CA . LEU A 1 79 ? -12.599 -3.020 13.923 1.00 92.81 79 LEU A CA 1
ATOM 626 C C . LEU A 1 79 ? -13.736 -2.062 14.298 1.00 92.81 79 LEU A C 1
ATOM 628 O O . LEU A 1 79 ? -14.026 -1.886 15.480 1.00 92.81 79 LEU A O 1
ATOM 632 N N . LYS A 1 80 ? -14.429 -1.495 13.305 1.00 94.31 80 LYS A N 1
ATOM 633 C CA . LYS A 1 80 ? -15.586 -0.615 13.529 1.00 94.31 80 LYS A CA 1
ATOM 634 C C . LYS A 1 80 ? -16.726 -1.327 14.247 1.00 94.31 80 LYS A C 1
ATOM 636 O O . LYS A 1 80 ? -17.293 -0.770 15.181 1.00 94.31 80 LYS A O 1
ATOM 641 N N . ALA A 1 81 ? -17.040 -2.565 13.864 1.00 95.38 81 ALA A N 1
ATOM 642 C CA . ALA A 1 81 ? -18.085 -3.347 14.523 1.00 95.38 81 ALA A CA 1
ATOM 643 C C . ALA A 1 81 ? -17.785 -3.575 16.015 1.00 95.38 81 ALA A C 1
ATOM 645 O O . ALA A 1 81 ? -18.700 -3.585 16.839 1.00 95.38 81 ALA A O 1
ATOM 646 N N . ARG A 1 82 ? -16.503 -3.695 16.376 1.00 92.25 82 ARG A N 1
ATOM 647 C CA . ARG A 1 82 ? -16.041 -3.862 17.760 1.00 92.25 82 ARG A CA 1
ATOM 648 C C . ARG A 1 82 ? -15.940 -2.557 18.543 1.00 92.25 82 ARG A C 1
ATOM 650 O O . ARG A 1 82 ? -15.724 -2.611 19.744 1.00 92.25 82 ARG A O 1
ATOM 657 N N . ALA A 1 83 ? -16.160 -1.391 17.934 1.00 91.12 83 ALA A N 1
ATOM 658 C CA . ALA A 1 83 ? -16.026 -0.096 18.612 1.00 91.12 83 ALA A CA 1
ATOM 659 C C . ALA A 1 83 ? -16.906 0.046 19.870 1.00 91.12 83 ALA A C 1
ATOM 661 O O . ALA A 1 83 ? -16.610 0.851 20.752 1.00 91.12 83 ALA A O 1
ATOM 662 N N . HIS A 1 84 ? -17.981 -0.736 19.990 1.00 90.62 84 HIS A N 1
ATOM 663 C CA . HIS A 1 84 ? -18.809 -0.789 21.196 1.00 90.62 84 HIS A CA 1
ATOM 664 C C . HIS A 1 84 ? -18.086 -1.410 22.412 1.00 90.62 84 HIS A C 1
ATOM 666 O O . HIS A 1 84 ? -18.447 -1.087 23.538 1.00 90.62 84 HIS A O 1
ATOM 672 N N . GLU A 1 85 ? -17.057 -2.242 22.197 1.00 91.62 85 GLU A N 1
ATOM 673 C CA . GLU A 1 85 ? -16.209 -2.856 23.236 1.00 91.62 85 GLU A CA 1
ATOM 674 C C . GLU A 1 85 ? -15.233 -1.849 23.875 1.00 91.62 85 GLU A C 1
ATOM 676 O O . GLU A 1 85 ? -14.658 -2.123 24.931 1.00 91.62 85 GLU A O 1
ATOM 681 N N . LEU A 1 86 ? -15.022 -0.688 23.244 1.00 90.25 86 LEU A N 1
ATOM 682 C CA . LEU A 1 86 ? -14.113 0.340 23.743 1.00 90.25 86 LEU A CA 1
ATOM 683 C C . LEU A 1 86 ? -14.688 1.039 24.975 1.00 90.25 86 LEU A C 1
ATOM 685 O O . LEU A 1 86 ? -15.863 1.408 25.016 1.00 90.25 86 LEU A O 1
ATOM 689 N N . LYS A 1 87 ? -13.814 1.298 25.950 1.00 90.38 87 LYS A N 1
ATOM 690 C CA . LYS A 1 87 ? -14.114 2.203 27.064 1.00 90.38 87 LYS A CA 1
ATOM 691 C C . LYS A 1 87 ? -14.284 3.632 26.546 1.00 90.38 87 LYS A C 1
ATOM 693 O O . LYS A 1 87 ? -13.597 4.022 25.600 1.00 90.38 87 LYS A O 1
ATOM 698 N N . GLU A 1 88 ? -15.136 4.419 27.198 1.00 91.19 88 GLU A N 1
ATOM 699 C CA . GLU A 1 88 ? -15.423 5.808 26.808 1.00 91.19 88 GLU A CA 1
ATOM 700 C C . GLU A 1 88 ? -14.154 6.666 26.707 1.00 91.19 88 GLU A C 1
ATOM 702 O O . GLU A 1 88 ? -14.019 7.465 25.786 1.00 91.19 88 GLU A O 1
ATOM 707 N N . GLU A 1 89 ? -13.165 6.441 27.575 1.00 90.06 89 GLU A N 1
ATOM 708 C CA . GLU A 1 89 ? -11.904 7.190 27.565 1.00 90.06 89 GLU A CA 1
ATOM 709 C C . GLU A 1 89 ? -11.012 6.850 26.357 1.00 90.06 89 GLU A C 1
ATOM 711 O O . GLU A 1 89 ? -10.177 7.660 25.956 1.00 90.06 89 GLU A O 1
ATOM 716 N N . ALA A 1 90 ? -11.181 5.662 25.766 1.00 90.12 90 ALA A N 1
ATOM 717 C CA . ALA A 1 90 ? -10.413 5.203 24.610 1.00 90.12 90 ALA A CA 1
ATOM 718 C C . ALA A 1 90 ? -11.066 5.576 23.267 1.00 90.12 90 ALA A C 1
ATOM 720 O O . ALA A 1 90 ? -10.366 5.617 22.253 1.00 90.12 90 ALA A O 1
ATOM 721 N N . ARG A 1 91 ? -12.377 5.874 23.245 1.00 90.88 91 ARG A N 1
ATOM 722 C CA . ARG A 1 91 ? -13.118 6.201 22.012 1.00 90.88 91 ARG A CA 1
ATOM 723 C C . ARG A 1 91 ? -12.505 7.363 21.219 1.00 90.88 91 ARG A C 1
ATOM 725 O O . ARG A 1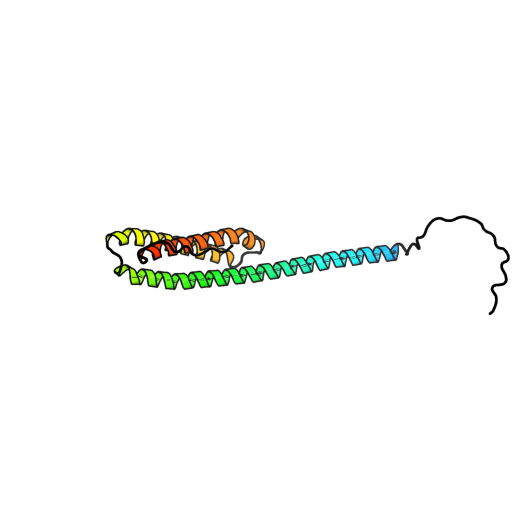 91 ? -12.289 7.173 20.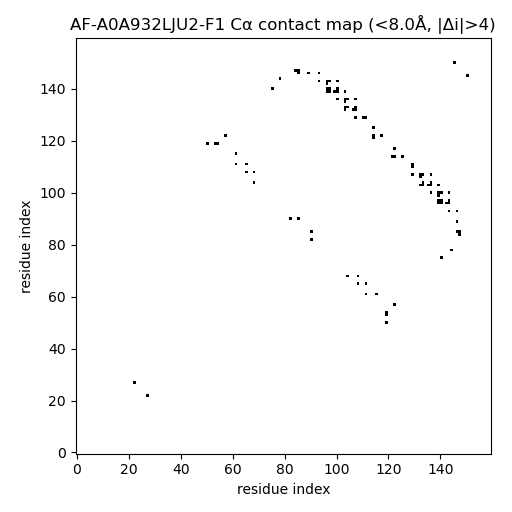025 1.00 90.88 91 ARG A O 1
ATOM 732 N N . PRO A 1 92 ? -12.152 8.519 21.823 1.00 94.00 92 PRO A N 1
ATOM 733 C CA . PRO A 1 92 ? -11.674 9.661 21.044 1.00 94.00 92 PRO A CA 1
ATOM 734 C C . PRO A 1 92 ? -10.332 9.401 20.354 1.00 94.00 92 PRO A C 1
ATOM 736 O O . PRO A 1 92 ? -10.082 9.920 19.270 1.00 94.00 92 PRO A O 1
ATOM 739 N N . GLU A 1 93 ? -9.443 8.626 20.982 1.00 91.75 93 GLU A N 1
ATOM 740 C CA . GLU A 1 93 ? -8.168 8.250 20.361 1.00 91.75 93 GLU A CA 1
ATOM 741 C C . GLU A 1 93 ? -8.388 7.222 19.250 1.00 91.75 93 GLU A C 1
ATOM 743 O O . GLU A 1 93 ? -7.848 7.387 18.160 1.00 91.75 93 GLU A O 1
ATOM 748 N N . TRP A 1 94 ? -9.246 6.224 19.474 1.00 93.75 94 TRP A N 1
ATOM 749 C CA . TRP A 1 94 ? -9.589 5.254 18.437 1.00 93.75 94 TRP A CA 1
ATOM 750 C C . TRP A 1 94 ? -10.198 5.923 17.194 1.00 93.75 94 TRP A C 1
ATOM 752 O O . TRP A 1 94 ? -9.790 5.617 16.076 1.00 93.75 94 TRP A O 1
ATOM 762 N N . GLU A 1 95 ? -11.111 6.884 17.365 1.00 94.88 95 GLU A N 1
ATOM 763 C CA . GLU A 1 95 ? -11.695 7.648 16.252 1.00 94.88 95 GLU A CA 1
ATOM 764 C C . GLU A 1 95 ? -10.634 8.430 15.464 1.00 94.88 95 GLU A C 1
ATOM 766 O O . GLU A 1 95 ? -10.658 8.430 14.230 1.00 94.88 95 GLU A O 1
ATOM 771 N N . ARG A 1 96 ? -9.655 9.037 16.152 1.00 95.69 96 ARG A N 1
ATOM 772 C CA . ARG A 1 96 ? -8.511 9.695 15.497 1.00 95.69 96 ARG A CA 1
ATOM 773 C C . ARG A 1 96 ? -7.682 8.710 14.677 1.00 95.69 96 ARG A C 1
ATOM 775 O O . ARG A 1 96 ? -7.339 9.014 13.534 1.00 95.69 96 ARG A O 1
ATOM 782 N N . GLN A 1 97 ? -7.376 7.537 15.231 1.00 94.88 97 GLN A N 1
ATOM 783 C CA . GLN A 1 97 ? -6.608 6.517 14.512 1.00 94.88 97 GLN A CA 1
ATOM 784 C C . GLN A 1 97 ? -7.383 5.962 13.312 1.00 94.88 97 GLN A C 1
ATOM 786 O O . GLN A 1 97 ? -6.803 5.760 12.247 1.00 94.88 97 GLN A O 1
ATOM 791 N N . MET A 1 98 ? -8.704 5.802 13.433 1.00 96.94 98 MET A N 1
ATOM 792 C CA . MET A 1 98 ? -9.565 5.406 12.318 1.00 96.94 98 MET A CA 1
ATOM 793 C C . MET A 1 98 ? -9.600 6.445 11.194 1.00 96.94 98 MET A C 1
ATOM 795 O O . MET A 1 98 ? -9.563 6.059 10.026 1.00 96.94 98 MET A O 1
ATOM 799 N N . ALA A 1 99 ? -9.637 7.740 11.519 1.00 97.31 99 ALA A N 1
ATOM 800 C CA . ALA A 1 99 ? -9.562 8.807 10.519 1.00 97.31 99 ALA A CA 1
ATOM 801 C C . ALA A 1 99 ? -8.210 8.792 9.787 1.00 97.31 99 ALA A C 1
ATOM 803 O O . ALA A 1 99 ? -8.167 8.787 8.558 1.00 97.31 99 ALA A O 1
ATOM 804 N N . ARG A 1 100 ? -7.105 8.672 10.535 1.00 97.06 100 ARG A N 1
ATOM 805 C CA . ARG A 1 100 ? -5.759 8.549 9.958 1.00 97.06 100 ARG A CA 1
ATOM 806 C C . ARG A 1 100 ? -5.624 7.318 9.057 1.00 97.06 100 ARG A C 1
ATOM 808 O O . ARG A 1 100 ? -4.996 7.390 8.001 1.00 97.06 100 ARG A O 1
ATOM 815 N N . LEU A 1 101 ? -6.197 6.186 9.465 1.00 97.44 101 LEU A N 1
ATOM 816 C CA . LEU A 1 101 ? -6.220 4.965 8.663 1.00 97.44 101 LEU A CA 1
ATOM 817 C C . LEU A 1 101 ? -7.009 5.157 7.365 1.00 97.44 101 LEU A C 1
ATOM 819 O O . LEU A 1 101 ? -6.559 4.707 6.311 1.00 97.44 101 LEU A O 1
ATOM 823 N N . ASP A 1 102 ? -8.155 5.834 7.422 1.00 97.06 102 ASP A N 1
ATOM 824 C CA . ASP A 1 102 ? -8.946 6.128 6.230 1.00 97.06 102 ASP A CA 1
ATOM 825 C C . ASP A 1 102 ? -8.174 7.010 5.238 1.00 97.06 102 ASP A C 1
ATOM 827 O O . ASP A 1 102 ? -8.070 6.659 4.063 1.00 97.06 102 ASP A O 1
ATOM 831 N N . GLU A 1 103 ? -7.541 8.084 5.714 1.00 97.38 103 GLU A N 1
ATOM 832 C CA . GLU A 1 103 ? -6.699 8.961 4.890 1.00 97.38 103 GLU A CA 1
ATOM 833 C C . GLU A 1 103 ? -5.529 8.202 4.247 1.00 97.38 103 GLU A C 1
ATOM 835 O O . GLU A 1 103 ? -5.308 8.290 3.035 1.00 97.38 103 GLU A O 1
ATOM 840 N N . ALA A 1 104 ? -4.798 7.407 5.037 1.00 96.75 104 ALA A N 1
ATOM 841 C CA . ALA A 1 104 ? -3.684 6.608 4.535 1.00 96.75 104 ALA A CA 1
ATOM 842 C C . ALA A 1 104 ? -4.152 5.615 3.459 1.00 96.75 104 ALA A C 1
ATOM 844 O O . ALA A 1 104 ? -3.517 5.477 2.409 1.00 96.75 104 ALA A O 1
ATOM 845 N N . ARG A 1 105 ? -5.291 4.951 3.695 1.00 97.19 105 ARG A N 1
ATOM 846 C CA . ARG A 1 105 ? -5.893 3.995 2.759 1.00 97.19 105 ARG A CA 1
ATOM 847 C C . ARG A 1 105 ? -6.289 4.672 1.453 1.00 97.19 105 ARG A C 1
ATOM 849 O O . ARG A 1 105 ? -6.018 4.128 0.382 1.00 97.19 105 ARG A O 1
ATOM 856 N N . GLN A 1 106 ? -6.927 5.838 1.525 1.00 97.06 106 GLN A N 1
ATOM 857 C CA . GLN A 1 106 ? -7.324 6.601 0.342 1.00 97.06 106 GLN A CA 1
ATOM 858 C C . GLN A 1 106 ? -6.103 7.021 -0.479 1.00 97.06 106 GLN A C 1
ATOM 860 O O . GLN A 1 106 ? -6.086 6.803 -1.691 1.00 97.06 106 GLN A O 1
ATOM 865 N N . ARG A 1 107 ? -5.048 7.517 0.178 1.00 95.81 107 ARG A N 1
ATOM 866 C CA . ARG A 1 107 ? -3.785 7.880 -0.480 1.00 95.81 107 ARG A CA 1
ATOM 867 C C . ARG A 1 107 ? -3.149 6.687 -1.196 1.00 95.81 107 ARG A C 1
ATOM 869 O O . ARG A 1 107 ? -2.791 6.801 -2.363 1.00 95.81 107 ARG A O 1
ATOM 876 N N . ALA A 1 108 ? -3.072 5.524 -0.545 1.00 95.62 108 ALA A N 1
ATOM 877 C CA . ALA A 1 108 ? -2.539 4.310 -1.166 1.00 95.62 108 ALA A CA 1
ATOM 878 C C . ALA A 1 108 ? -3.384 3.840 -2.368 1.00 95.62 108 ALA A C 1
ATOM 880 O O . ALA A 1 108 ? -2.834 3.442 -3.395 1.00 95.62 108 ALA A O 1
ATOM 881 N N . ARG A 1 109 ? -4.722 3.919 -2.274 1.00 96.12 109 ARG A N 1
ATOM 882 C CA . ARG A 1 109 ? -5.628 3.610 -3.397 1.00 96.12 109 ARG A CA 1
ATOM 883 C C . ARG A 1 109 ? -5.432 4.573 -4.568 1.00 96.12 109 ARG A C 1
ATOM 885 O O . ARG A 1 109 ? -5.465 4.129 -5.713 1.00 96.12 109 ARG A O 1
ATOM 892 N N . GLN A 1 110 ? -5.229 5.858 -4.287 1.00 94.25 110 GLN A N 1
ATOM 893 C CA . GLN A 1 110 ? -4.978 6.868 -5.308 1.00 94.25 110 GLN A CA 1
ATOM 894 C C . GLN A 1 110 ? -3.645 6.624 -6.023 1.00 94.25 110 GLN A C 1
ATOM 896 O O . GLN A 1 110 ? -3.641 6.510 -7.246 1.00 94.25 110 GLN A O 1
ATOM 901 N N . GLU A 1 111 ? -2.543 6.461 -5.284 1.00 92.62 111 GLU A N 1
ATOM 902 C CA . GLU A 1 111 ? -1.227 6.200 -5.888 1.00 92.62 111 GLU A CA 1
ATOM 903 C C . GLU A 1 111 ? -1.238 4.914 -6.730 1.00 92.62 111 GLU A C 1
ATOM 905 O O . GLU A 1 111 ? -0.715 4.883 -7.843 1.00 92.62 111 GLU A O 1
ATOM 910 N N . LEU A 1 112 ? -1.913 3.858 -6.263 1.00 93.94 112 LEU A N 1
ATOM 911 C CA . LEU A 1 112 ? -2.078 2.632 -7.047 1.00 93.94 112 LEU A CA 1
ATOM 912 C C . LEU A 1 112 ? -2.874 2.866 -8.345 1.00 93.94 112 LEU A C 1
ATOM 914 O O . LEU A 1 112 ? -2.564 2.271 -9.379 1.00 93.94 112 LEU A O 1
ATOM 918 N N . ALA A 1 113 ? -3.905 3.715 -8.306 1.00 92.00 113 ALA A N 1
ATOM 919 C CA . ALA A 1 113 ? -4.726 4.027 -9.472 1.00 92.00 113 ALA A CA 1
ATOM 920 C C . ALA A 1 113 ? -3.957 4.840 -10.526 1.00 92.00 113 ALA A C 1
ATOM 922 O O . ALA A 1 113 ? -4.089 4.559 -11.720 1.00 92.00 113 ALA A O 1
ATOM 923 N N . GLU A 1 114 ? -3.127 5.791 -10.094 1.00 89.94 114 GLU A N 1
ATOM 924 C CA . GLU A 1 114 ? -2.267 6.602 -10.967 1.00 89.94 114 GLU A CA 1
ATOM 925 C C . GLU A 1 114 ? -1.267 5.734 -11.754 1.00 89.94 114 GLU A C 1
ATOM 927 O O . GLU A 1 114 ? -0.930 6.041 -12.898 1.00 89.94 114 GLU A O 1
ATOM 932 N N . LEU A 1 115 ? -0.874 4.582 -11.201 1.00 88.75 115 LEU A N 1
ATOM 933 C CA . LEU A 1 115 ? 0.097 3.663 -11.804 1.00 88.75 115 LEU A CA 1
ATOM 934 C C . LEU A 1 115 ? -0.512 2.548 -12.661 1.00 88.75 115 LEU A C 1
ATOM 936 O O . LEU A 1 115 ? 0.214 1.693 -13.183 1.00 88.75 115 LEU A O 1
ATOM 940 N N . ARG A 1 116 ? -1.836 2.537 -12.860 1.00 81.00 116 ARG A N 1
ATOM 941 C CA . ARG A 1 116 ? -2.510 1.473 -13.624 1.00 81.00 116 ARG A CA 1
ATOM 942 C C . ARG A 1 116 ? -1.992 1.351 -15.061 1.00 81.00 116 ARG A C 1
ATOM 944 O O . ARG A 1 116 ? -1.995 0.254 -15.607 1.00 81.00 116 ARG A O 1
ATOM 951 N N . SER A 1 117 ? -1.538 2.454 -15.650 1.00 80.06 117 SER A N 1
ATOM 952 C CA . SER A 1 117 ? -1.051 2.520 -17.035 1.00 80.06 117 SER A CA 1
ATOM 953 C C . SER A 1 117 ? 0.312 3.216 -17.146 1.00 80.06 117 SER A C 1
ATOM 955 O O . SER A 1 117 ? 0.627 3.793 -18.183 1.00 80.06 117 SER A O 1
ATOM 957 N N . ALA A 1 118 ? 1.100 3.189 -16.067 1.00 84.50 118 ALA A N 1
ATOM 958 C CA . ALA A 1 118 ? 2.440 3.769 -16.026 1.00 84.50 118 ALA A CA 1
ATOM 959 C C . ALA A 1 118 ? 3.424 3.014 -16.938 1.00 84.50 118 ALA A C 1
ATOM 961 O O . ALA A 1 118 ? 3.341 1.791 -17.070 1.00 84.50 118 A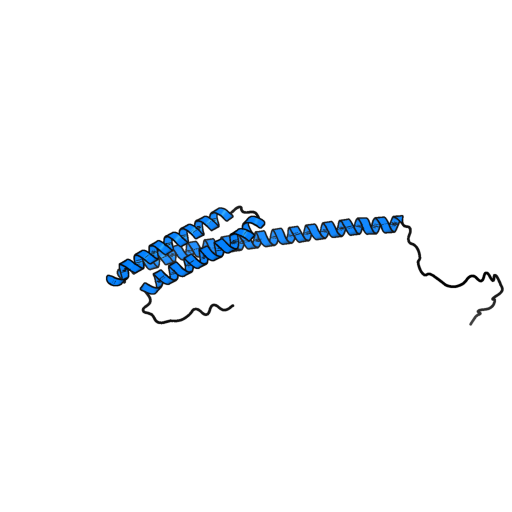LA A O 1
ATOM 962 N N . SER A 1 119 ? 4.374 3.744 -17.537 1.00 86.75 119 SER A N 1
ATOM 963 C CA . SER A 1 119 ? 5.527 3.138 -18.215 1.00 86.75 119 SER A CA 1
ATOM 964 C C . SER A 1 119 ? 6.457 2.456 -17.207 1.00 86.75 119 SER A C 1
ATOM 966 O O . SER A 1 119 ? 6.305 2.615 -15.993 1.00 86.75 119 SER A O 1
ATOM 968 N N . ARG A 1 120 ? 7.458 1.720 -17.702 1.00 85.50 120 ARG A N 1
ATOM 969 C CA . ARG A 1 120 ? 8.475 1.089 -16.854 1.00 85.50 120 ARG A CA 1
ATOM 970 C C . ARG A 1 120 ? 9.189 2.112 -15.963 1.00 85.50 120 ARG A C 1
ATOM 972 O O . ARG A 1 120 ? 9.355 1.874 -14.772 1.00 85.50 120 ARG A O 1
ATOM 979 N N . GLU A 1 121 ? 9.601 3.232 -16.539 1.00 86.31 121 GLU A N 1
ATOM 980 C CA . GLU A 1 121 ? 10.345 4.287 -15.847 1.00 86.31 121 GLU A CA 1
ATOM 981 C C . GLU A 1 121 ? 9.464 4.922 -14.767 1.00 86.31 121 GLU A C 1
ATOM 983 O O . GLU A 1 121 ? 9.843 4.969 -13.600 1.00 86.31 121 GLU A O 1
ATOM 988 N N . ALA A 1 122 ? 8.227 5.281 -15.126 1.00 89.19 122 ALA A N 1
ATOM 989 C CA . ALA A 1 122 ? 7.257 5.814 -14.174 1.00 89.19 122 ALA A CA 1
ATOM 990 C C . ALA A 1 122 ? 6.948 4.822 -13.037 1.00 89.19 122 ALA A C 1
ATOM 992 O O . ALA A 1 122 ? 6.763 5.227 -11.892 1.00 89.19 122 ALA A O 1
ATOM 993 N N . TRP A 1 123 ? 6.925 3.518 -13.327 1.00 91.25 123 TRP A N 1
ATOM 994 C CA . TRP A 1 123 ? 6.777 2.481 -12.310 1.00 91.25 123 TRP A CA 1
ATOM 995 C C . TRP A 1 123 ? 7.966 2.428 -11.343 1.00 91.25 123 TRP A C 1
ATOM 997 O O . TRP A 1 123 ? 7.765 2.366 -10.130 1.00 91.25 123 TRP A O 1
ATOM 1007 N N . GLN A 1 124 ? 9.194 2.442 -11.866 1.00 89.81 124 GLN A N 1
ATOM 1008 C CA . GLN A 1 124 ? 10.412 2.380 -11.054 1.00 89.81 124 GLN A CA 1
ATOM 1009 C C . GLN A 1 124 ? 10.522 3.574 -10.105 1.00 89.81 124 GLN A C 1
ATOM 1011 O O . GLN A 1 124 ? 10.861 3.387 -8.935 1.00 89.81 124 GLN A O 1
ATOM 1016 N N . ASP A 1 125 ? 10.163 4.763 -10.582 1.00 90.44 125 ASP A N 1
ATOM 1017 C CA . ASP A 1 125 ? 10.200 5.988 -9.785 1.00 90.44 125 ASP A CA 1
ATOM 1018 C C . ASP A 1 125 ? 9.077 6.045 -8.741 1.00 90.44 125 ASP A C 1
ATOM 1020 O O . ASP A 1 125 ? 9.270 6.561 -7.639 1.00 90.44 125 ASP A O 1
ATOM 1024 N N . ALA A 1 126 ? 7.899 5.497 -9.054 1.00 89.88 126 ALA A N 1
ATOM 1025 C CA . ALA A 1 126 ? 6.736 5.589 -8.177 1.00 89.88 126 ALA A CA 1
ATOM 1026 C C . ALA A 1 126 ? 6.635 4.461 -7.142 1.00 89.88 126 ALA A C 1
ATOM 1028 O O . ALA A 1 126 ? 6.060 4.668 -6.069 1.00 89.88 126 ALA A O 1
ATOM 1029 N N . LYS A 1 127 ? 7.205 3.277 -7.416 1.00 90.94 127 LYS A N 1
ATOM 1030 C CA . LYS A 1 127 ? 7.150 2.125 -6.501 1.00 90.94 127 LYS A CA 1
ATOM 1031 C C . LYS A 1 127 ? 7.578 2.472 -5.061 1.00 90.94 127 LYS A C 1
ATOM 1033 O O . LYS A 1 127 ? 6.857 2.070 -4.150 1.00 90.94 127 LYS A O 1
ATOM 1038 N N . PRO A 1 128 ? 8.669 3.225 -4.808 1.00 93.12 128 PRO A N 1
ATOM 1039 C CA . PRO A 1 128 ? 9.064 3.585 -3.445 1.00 93.12 128 PRO A CA 1
ATOM 1040 C C . PRO A 1 128 ? 8.015 4.422 -2.699 1.00 93.12 128 PRO A C 1
ATOM 1042 O O . PRO A 1 128 ? 7.809 4.216 -1.503 1.00 93.12 128 PRO A O 1
ATOM 1045 N N . SER A 1 129 ? 7.331 5.344 -3.390 1.00 92.38 129 SER A N 1
ATOM 1046 C CA . SER A 1 129 ? 6.234 6.125 -2.797 1.00 92.38 129 SER A CA 1
ATOM 1047 C C . SER A 1 129 ? 5.059 5.221 -2.440 1.00 92.38 129 SER A C 1
ATOM 1049 O O . SER A 1 129 ? 4.539 5.298 -1.327 1.00 92.38 129 SER A O 1
ATOM 1051 N N . LEU A 1 130 ? 4.704 4.304 -3.344 1.00 93.31 130 LEU A N 1
ATOM 1052 C CA . LEU A 1 130 ? 3.607 3.370 -3.128 1.00 93.31 130 LEU A CA 1
ATOM 1053 C C . LEU A 1 130 ? 3.900 2.393 -1.975 1.00 93.31 130 LEU A C 1
ATOM 1055 O O . LEU A 1 130 ? 3.020 2.132 -1.154 1.00 93.31 130 LEU A O 1
ATOM 1059 N N . ASP A 1 131 ? 5.140 1.900 -1.866 1.00 93.50 131 ASP A N 1
ATOM 1060 C CA . ASP A 1 131 ? 5.605 1.098 -0.724 1.00 93.50 131 ASP A CA 1
ATOM 1061 C C . ASP A 1 131 ? 5.470 1.884 0.592 1.00 93.50 131 ASP A C 1
ATOM 1063 O O . ASP A 1 131 ? 4.959 1.360 1.584 1.00 93.50 131 ASP A O 1
ATOM 1067 N N . ALA A 1 132 ? 5.883 3.156 0.606 1.00 95.00 132 ALA A N 1
ATOM 1068 C CA . ALA A 1 132 ? 5.766 4.018 1.781 1.00 95.00 132 ALA A CA 1
ATOM 1069 C C . ALA A 1 132 ? 4.300 4.313 2.143 1.00 95.00 132 ALA A C 1
ATOM 1071 O O . ALA A 1 132 ? 3.933 4.300 3.319 1.00 95.00 132 ALA A O 1
ATOM 1072 N N . ALA A 1 133 ? 3.439 4.539 1.147 1.00 95.38 133 ALA A N 1
ATOM 1073 C CA . ALA A 1 133 ? 2.005 4.715 1.348 1.00 95.38 133 ALA A CA 1
ATOM 1074 C C . ALA A 1 133 ? 1.377 3.461 1.973 1.00 95.38 133 ALA A C 1
ATOM 1076 O O . ALA A 1 133 ? 0.606 3.572 2.927 1.00 95.38 133 ALA A O 1
ATOM 1077 N N . TRP A 1 134 ? 1.747 2.271 1.493 1.00 96.50 134 TRP A N 1
ATOM 1078 C CA . TRP A 1 134 ? 1.284 1.009 2.066 1.00 96.50 134 TRP A CA 1
ATOM 1079 C C . TRP A 1 134 ? 1.790 0.780 3.497 1.00 96.50 134 TRP A C 1
ATOM 1081 O O . TRP A 1 134 ? 1.028 0.353 4.365 1.00 96.50 134 TRP A O 1
ATOM 1091 N N . GLU A 1 135 ? 3.048 1.107 3.790 1.00 96.38 135 GLU A N 1
ATOM 1092 C CA . GLU A 1 135 ? 3.579 1.003 5.153 1.00 96.38 135 GLU A CA 1
ATOM 1093 C C . GLU A 1 135 ? 2.857 1.956 6.122 1.00 96.38 135 GLU A C 1
ATOM 1095 O O . GLU A 1 135 ? 2.535 1.564 7.245 1.00 96.38 135 GLU A O 1
ATOM 1100 N N . ASN A 1 136 ? 2.515 3.168 5.673 1.00 95.94 136 ASN A N 1
ATOM 1101 C CA . ASN A 1 136 ? 1.711 4.109 6.456 1.00 95.94 136 ASN A CA 1
ATOM 1102 C C . ASN A 1 136 ? 0.313 3.557 6.765 1.00 95.94 136 ASN A C 1
ATOM 1104 O O . ASN A 1 136 ? -0.168 3.704 7.890 1.00 95.94 136 ASN A O 1
ATOM 1108 N N . VAL A 1 137 ? -0.323 2.894 5.794 1.00 97.38 137 VAL A N 1
ATOM 1109 C CA . VAL A 1 137 ? -1.604 2.198 5.990 1.00 97.38 137 VAL A CA 1
ATOM 1110 C C . VAL A 1 137 ? -1.476 1.115 7.054 1.00 97.38 137 VAL A C 1
ATOM 1112 O O . VAL A 1 137 ? -2.283 1.065 7.982 1.00 97.38 137 VAL A O 1
ATOM 1115 N N . ARG A 1 138 ? -0.441 0.274 6.949 1.00 96.62 138 ARG A N 1
ATOM 1116 C CA . ARG A 1 138 ? -0.186 -0.812 7.900 1.00 96.62 138 ARG A CA 1
ATOM 1117 C C . ARG A 1 138 ? 0.009 -0.272 9.315 1.00 96.62 138 ARG A C 1
ATOM 1119 O O . ARG A 1 138 ?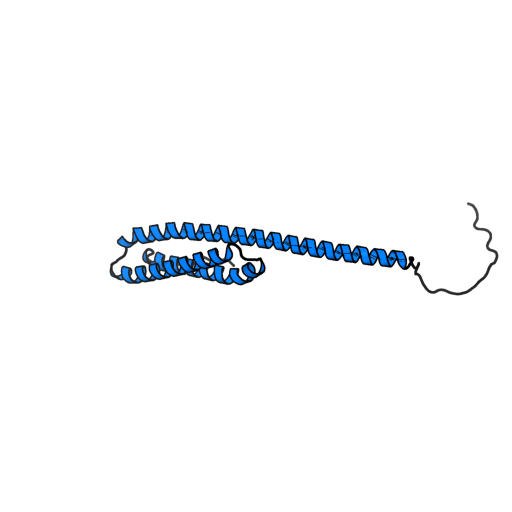 -0.612 -0.765 10.248 1.00 96.62 138 ARG A O 1
ATOM 1126 N N . GLN A 1 139 ? 0.807 0.784 9.462 1.00 95.75 139 GLN A N 1
ATOM 1127 C CA . GLN A 1 139 ? 1.025 1.422 10.754 1.00 95.75 139 GLN A CA 1
ATOM 1128 C C . GLN A 1 139 ? -0.268 2.018 11.329 1.00 95.75 139 GLN A C 1
ATOM 1130 O O . GLN A 1 139 ? -0.552 1.817 12.504 1.00 95.75 139 GLN A O 1
ATOM 1135 N N . ALA A 1 140 ? -1.064 2.724 10.520 1.00 94.38 140 ALA A N 1
ATOM 1136 C CA . ALA A 1 140 ? -2.326 3.303 10.980 1.00 94.38 140 ALA A CA 1
ATOM 1137 C C . ALA A 1 140 ? -3.348 2.230 11.392 1.00 94.38 140 ALA A C 1
ATOM 1139 O O . ALA A 1 140 ? -4.085 2.419 12.359 1.00 94.38 140 ALA A O 1
ATOM 1140 N N . TYR A 1 141 ? -3.359 1.087 10.702 1.00 95.44 141 TYR A N 1
ATOM 1141 C CA . TYR A 1 141 ? -4.173 -0.061 11.089 1.00 95.44 141 TYR A CA 1
ATOM 1142 C C . TYR A 1 141 ? -3.711 -0.649 12.423 1.00 95.44 141 TYR A C 1
ATOM 1144 O O . TYR A 1 141 ? -4.535 -0.826 13.319 1.00 95.44 141 TYR A O 1
ATOM 1152 N N . ASP A 1 142 ? -2.405 -0.894 12.579 1.00 94.44 142 ASP A N 1
ATOM 1153 C CA . ASP A 1 142 ? -1.824 -1.407 13.824 1.00 94.44 142 ASP A CA 1
ATOM 1154 C C . ASP A 1 142 ? -2.137 -0.460 15.000 1.00 94.44 142 ASP A C 1
ATOM 1156 O O . ASP A 1 142 ? -2.500 -0.907 16.086 1.00 94.44 142 ASP A O 1
ATOM 1160 N N . ASP A 1 143 ? -2.041 0.856 14.792 1.00 92.88 143 ASP A N 1
ATOM 1161 C CA . ASP A 1 143 ? -2.353 1.866 15.808 1.00 92.88 143 ASP A CA 1
ATOM 1162 C C . ASP A 1 143 ? -3.838 1.846 16.211 1.00 92.88 143 ASP A C 1
ATOM 1164 O O . ASP A 1 143 ? -4.148 1.850 17.402 1.00 92.88 143 ASP A O 1
ATOM 1168 N N . ALA A 1 144 ? -4.760 1.735 15.248 1.00 92.19 144 ALA A N 1
ATOM 1169 C CA . ALA A 1 144 ? -6.188 1.592 15.534 1.00 92.19 144 ALA A CA 1
ATOM 1170 C C . ALA A 1 144 ? -6.520 0.258 16.236 1.00 92.19 144 ALA A C 1
ATOM 1172 O O . ALA A 1 144 ? -7.369 0.220 17.132 1.00 92.19 144 ALA A O 1
ATOM 1173 N N . ALA A 1 145 ? -5.847 -0.833 15.858 1.00 92.06 145 ALA A N 1
ATOM 1174 C CA . ALA A 1 145 ? -6.075 -2.171 16.399 1.00 92.06 145 ALA A CA 1
ATOM 1175 C C . ALA A 1 145 ? -5.591 -2.327 17.851 1.00 92.06 145 ALA A C 1
ATOM 1177 O O . ALA A 1 145 ? -6.262 -2.995 18.641 1.00 92.06 145 ALA A O 1
ATOM 1178 N N . LYS A 1 146 ? -4.499 -1.649 18.242 1.00 91.56 146 LYS A N 1
ATOM 1179 C CA . LYS A 1 146 ? -3.958 -1.664 19.619 1.00 91.56 146 LYS A CA 1
ATOM 1180 C C . LYS A 1 146 ? -4.981 -1.280 20.686 1.00 91.56 146 LYS A C 1
ATOM 1182 O O . LYS A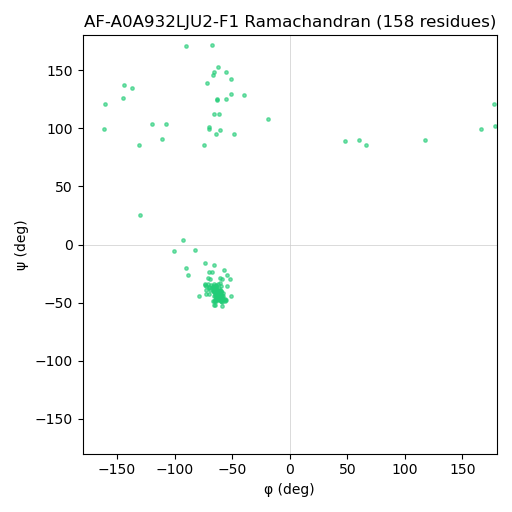 1 146 ? -4.871 -1.727 21.820 1.00 91.56 146 LYS A O 1
ATOM 1187 N N . HIS A 1 147 ? -6.002 -0.493 20.349 1.00 85.88 147 HIS A N 1
ATOM 1188 C CA . HIS A 1 147 ? -7.069 -0.138 21.292 1.00 85.88 147 HIS A CA 1
ATOM 1189 C C . HIS A 1 147 ? -7.931 -1.329 21.734 1.00 85.88 147 HIS A C 1
ATOM 1191 O O . HIS A 1 147 ? -8.606 -1.248 22.760 1.00 85.88 147 HIS A O 1
ATOM 1197 N N . PHE A 1 148 ? -7.882 -2.435 20.993 1.00 83.31 148 PHE A N 1
ATOM 1198 C CA . PHE A 1 148 ? -8.535 -3.698 21.332 1.00 83.31 148 PHE A CA 1
ATOM 1199 C C . PHE A 1 148 ? -7.570 -4.725 21.942 1.00 83.31 148 PHE A C 1
ATOM 1201 O O . PHE A 1 148 ? -8.009 -5.790 22.377 1.00 83.31 148 PHE A O 1
ATOM 1208 N N . GLU A 1 149 ? -6.273 -4.414 21.990 1.00 70.50 149 GLU A N 1
ATOM 1209 C CA . GLU A 1 149 ? -5.218 -5.259 22.542 1.00 70.50 149 GLU A CA 1
ATOM 1210 C C . GLU A 1 149 ? -4.742 -4.659 23.873 1.00 70.50 149 GLU A C 1
ATOM 1212 O O . GLU A 1 149 ? -4.004 -3.677 23.923 1.00 70.50 149 GLU A O 1
ATOM 1217 N 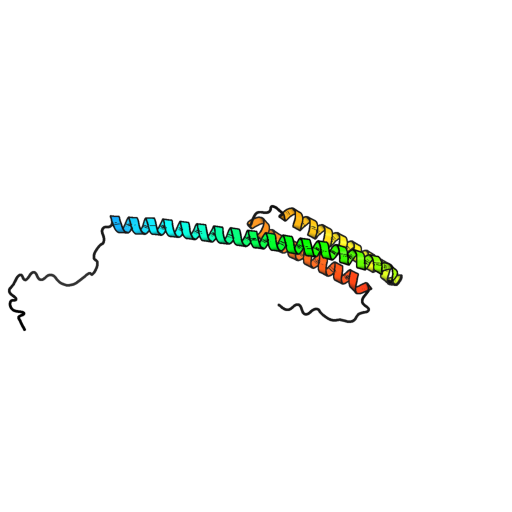N . GLY A 1 150 ? -5.154 -5.244 24.998 1.00 54.66 150 GLY A N 1
ATOM 1218 C CA . GLY A 1 150 ? -4.551 -4.926 26.295 1.00 54.66 150 GLY A CA 1
ATOM 1219 C C . GLY A 1 150 ? -3.071 -5.340 26.308 1.00 54.66 150 GLY A C 1
ATOM 1220 O O . GLY A 1 150 ? -2.769 -6.503 26.541 1.00 54.66 150 GLY A O 1
ATOM 1221 N N . THR A 1 151 ? -2.164 -4.405 26.007 1.00 41.97 151 THR A N 1
ATOM 1222 C CA . THR A 1 151 ? -0.702 -4.595 25.814 1.00 41.97 151 THR A CA 1
ATOM 1223 C C . THR A 1 151 ? 0.007 -5.276 27.013 1.00 41.97 151 THR A C 1
ATOM 1225 O O . THR A 1 151 ? -0.428 -5.050 28.146 1.00 41.97 151 THR A O 1
ATOM 1228 N N . PRO A 1 152 ? 1.093 -6.075 26.823 1.00 45.75 152 PRO A N 1
ATOM 1229 C CA . PRO A 1 152 ? 2.378 -5.581 26.298 1.00 45.75 152 PRO A CA 1
ATOM 1230 C C . PRO A 1 152 ? 3.087 -6.465 25.245 1.00 45.75 152 PRO A C 1
ATOM 1232 O O . PRO A 1 152 ? 3.320 -7.647 25.458 1.00 45.75 152 PRO A O 1
ATOM 1235 N N . SER A 1 153 ? 3.569 -5.804 24.184 1.00 47.34 153 SER A N 1
ATOM 1236 C CA . SER A 1 153 ? 4.802 -6.107 23.433 1.00 47.34 153 SER A CA 1
ATOM 1237 C C . SER A 1 153 ? 5.046 -7.562 22.997 1.00 47.34 153 SER A C 1
ATOM 1239 O O . SER A 1 153 ? 5.837 -8.264 23.622 1.00 47.34 153 SER A O 1
ATOM 1241 N N . ASP A 1 154 ? 4.553 -7.932 21.815 1.00 41.81 154 ASP A N 1
ATOM 1242 C CA . ASP A 1 154 ? 5.219 -8.937 20.978 1.00 41.81 154 ASP A CA 1
ATOM 1243 C C . ASP A 1 154 ? 5.594 -8.271 19.649 1.00 41.81 154 ASP A C 1
ATOM 1245 O O . ASP A 1 154 ? 4.743 -7.923 18.830 1.00 41.81 154 ASP A O 1
ATOM 1249 N N . LYS A 1 155 ? 6.879 -7.941 19.488 1.00 37.16 155 LYS A N 1
ATOM 1250 C CA . LYS A 1 155 ? 7.390 -7.346 18.248 1.00 37.16 155 LYS A CA 1
ATOM 1251 C C . LYS A 1 155 ? 7.192 -8.381 17.138 1.00 37.16 155 LYS A C 1
ATOM 1253 O O . LYS A 1 155 ? 7.784 -9.455 17.260 1.00 37.16 155 LYS A O 1
ATOM 1258 N N . PRO A 1 156 ? 6.506 -8.085 16.018 1.00 40.81 156 PRO A N 1
ATOM 1259 C CA . PRO A 1 156 ? 6.664 -8.937 14.861 1.00 40.81 156 PRO A CA 1
ATOM 1260 C C . PRO A 1 156 ? 8.111 -8.764 14.404 1.00 40.81 156 PRO A C 1
ATOM 1262 O O . PRO A 1 156 ? 8.544 -7.681 14.007 1.00 40.81 156 PRO A O 1
ATOM 1265 N N . ASN A 1 157 ? 8.873 -9.841 14.557 1.00 42.62 157 ASN A N 1
ATOM 1266 C CA . ASN A 1 157 ? 10.191 -10.035 13.990 1.00 42.62 157 ASN A CA 1
ATOM 1267 C C . ASN A 1 157 ? 10.143 -9.671 12.498 1.00 42.62 157 ASN A C 1
ATOM 1269 O O . ASN A 1 157 ? 9.746 -10.484 11.664 1.00 42.62 157 ASN A O 1
ATOM 1273 N N . ARG A 1 158 ? 10.512 -8.431 12.162 1.00 49.94 158 ARG A N 1
ATOM 1274 C CA . ARG A 1 158 ? 10.810 -8.036 10.788 1.00 49.94 158 ARG A CA 1
ATOM 1275 C C . ARG A 1 158 ? 12.174 -8.645 10.467 1.00 49.94 158 ARG A C 1
ATOM 1277 O O . ARG A 1 158 ? 13.208 -8.034 10.716 1.00 49.94 158 ARG A O 1
ATOM 1284 N N . ALA A 1 159 ? 12.138 -9.903 10.034 1.00 32.31 159 ALA A N 1
ATOM 1285 C CA . ALA A 1 159 ? 13.268 -10.584 9.416 1.00 32.31 159 ALA A CA 1
ATOM 1286 C C . ALA A 1 159 ? 13.649 -9.850 8.106 1.00 32.31 159 ALA A C 1
ATOM 1288 O O . ALA A 1 159 ? 12.786 -9.161 7.554 1.00 32.31 159 ALA A O 1
ATOM 1289 N N . PRO A 1 160 ? 14.928 -9.927 7.693 1.00 40.19 160 PRO A N 1
ATOM 1290 C CA . PRO A 1 160 ? 15.610 -8.904 6.893 1.00 40.19 160 PRO A CA 1
ATOM 1291 C C . PRO A 1 160 ? 15.029 -8.681 5.498 1.00 40.19 160 PRO A C 1
ATOM 1293 O O . PRO A 1 160 ? 14.580 -9.669 4.873 1.00 40.19 160 PRO A O 1
#